Protein AF-A0A956SH27-F1 (afdb_monomer_lite)

Sequence (81 aa):
LAGRTYEFADIVRVASEVSGTDQSAFLSEFVDGTGFLDAAPYFESAGLQLDSFADEFYVSDAPNAGTEQAAIREAIFGKDR

pLDDT: mean 89.54, std 8.46, range [53.81, 98.0]

Radius of gyration: 16.16 Å; chains: 1; bounding box: 31×37×34 Å

Secondary structure (DSSP, 8-state):
-PPPP--HHHHHHHHHHHHTS--HHHHHHHTSS------HHHHHHTTEEEEEETTEEEEEE-TT--HHHHHHHHHHH-TT-

Foldseek 3Di:
DDDDDDDPVNVQVVVCVVVVHRCVVVCVPDPVHPHDDPCAVVQVQLQWGFDDDPHDTDIDGNPPDDPNSPVSVCVVPNDPD

Structure (mmCIF, N/CA/C/O backbone):
data_AF-A0A956SH27-F1
#
_entry.id   AF-A0A956SH27-F1
#
loop_
_atom_site.group_PDB
_atom_site.id
_atom_site.type_symbol
_atom_site.label_atom_id
_atom_site.label_alt_id
_atom_site.label_comp_id
_atom_site.label_asym_id
_atom_site.label_entity_id
_atom_site.label_seq_id
_atom_site.pdbx_PDB_ins_code
_atom_site.Cartn_x
_atom_site.Cartn_y
_atom_site.Cartn_z
_atom_site.occupancy
_atom_site.B_iso_or_equiv
_atom_site.auth_seq_id
_atom_site.auth_comp_id
_atom_site.auth_asym_id
_atom_site.auth_atom_id
_atom_site.pdbx_PDB_model_num
ATOM 1 N N . LEU A 1 1 ? 14.264 -29.134 -4.424 1.00 53.81 1 LEU A N 1
ATOM 2 C CA . LEU A 1 1 ? 13.063 -28.578 -5.085 1.00 53.81 1 LEU A CA 1
ATOM 3 C C . LEU A 1 1 ? 13.548 -27.464 -5.995 1.00 53.81 1 LEU A C 1
ATOM 5 O O . LEU A 1 1 ? 14.211 -26.569 -5.491 1.00 53.81 1 LEU A O 1
ATOM 9 N N . ALA A 1 2 ? 13.327 -27.553 -7.305 1.00 74.25 2 ALA A N 1
ATOM 10 C CA . ALA A 1 2 ? 13.582 -26.404 -8.171 1.00 74.25 2 ALA A CA 1
ATOM 11 C C . ALA A 1 2 ? 12.546 -25.322 -7.824 1.00 74.25 2 ALA A C 1
ATOM 13 O O . ALA A 1 2 ? 11.356 -25.631 -7.731 1.00 74.25 2 ALA A O 1
ATOM 14 N N . GLY A 1 3 ? 13.001 -24.100 -7.544 1.00 84.56 3 GLY A N 1
ATOM 15 C CA . GLY A 1 3 ? 12.111 -22.962 -7.312 1.00 84.56 3 GLY A CA 1
ATOM 16 C C . GLY A 1 3 ? 11.317 -22.626 -8.575 1.00 84.56 3 GLY A C 1
ATOM 17 O O . GLY A 1 3 ? 11.742 -22.958 -9.682 1.00 84.56 3 GLY A O 1
ATOM 18 N N . ARG A 1 4 ? 10.155 -21.986 -8.415 1.00 88.88 4 ARG A N 1
ATOM 19 C CA . ARG A 1 4 ? 9.444 -21.371 -9.542 1.00 88.88 4 ARG A CA 1
ATOM 20 C C . ARG A 1 4 ? 9.934 -19.938 -9.706 1.00 88.88 4 ARG A C 1
ATOM 22 O O . ARG A 1 4 ? 10.041 -19.226 -8.711 1.00 88.88 4 ARG A O 1
ATOM 29 N N . THR A 1 5 ? 10.205 -19.546 -10.944 1.00 92.8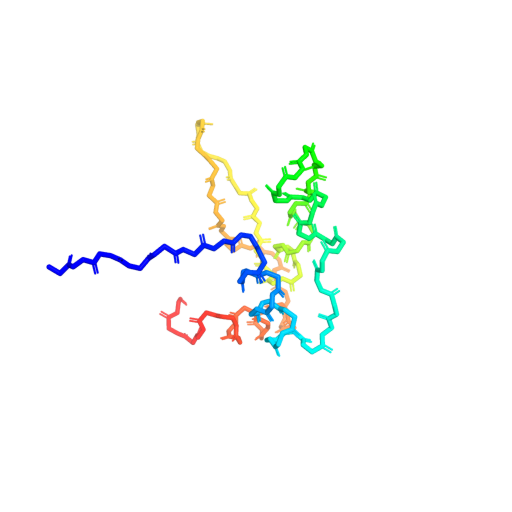8 5 THR A N 1
ATOM 30 C CA . THR A 1 5 ? 10.453 -18.152 -11.320 1.00 92.88 5 THR A CA 1
ATOM 31 C C . T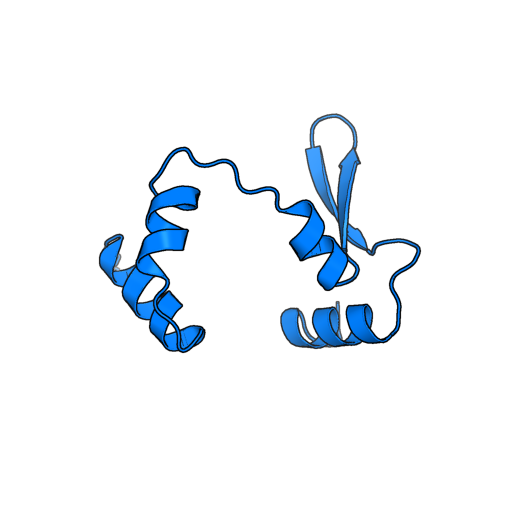HR A 1 5 ? 9.121 -17.501 -11.674 1.00 92.88 5 THR A C 1
ATOM 33 O O . THR A 1 5 ? 8.287 -18.142 -12.313 1.00 92.88 5 THR A O 1
ATOM 36 N N . TYR A 1 6 ? 8.936 -16.257 -11.244 1.00 93.31 6 TYR A N 1
ATOM 37 C CA . TYR A 1 6 ? 7.777 -15.429 -11.565 1.00 93.31 6 TYR A CA 1
ATOM 38 C C . TYR A 1 6 ? 8.256 -14.140 -12.218 1.00 93.31 6 TYR A C 1
ATOM 40 O O . TYR A 1 6 ? 9.312 -13.623 -11.849 1.00 93.31 6 TYR A O 1
ATOM 48 N N . GLU A 1 7 ? 7.466 -13.630 -13.154 1.00 95.25 7 GLU A N 1
ATOM 49 C CA . GLU A 1 7 ? 7.743 -12.381 -13.862 1.00 95.25 7 GLU A CA 1
ATOM 50 C C . GLU A 1 7 ? 6.844 -11.252 -13.337 1.00 95.25 7 GLU A C 1
ATOM 52 O O . GLU A 1 7 ? 5.809 -11.492 -12.711 1.00 95.25 7 GLU A O 1
ATOM 57 N N . PHE A 1 8 ? 7.180 -9.997 -13.646 1.00 95.25 8 PHE A N 1
ATOM 58 C CA . PHE A 1 8 ? 6.344 -8.846 -13.276 1.00 95.25 8 PHE A CA 1
ATOM 59 C C . PHE A 1 8 ? 4.893 -8.980 -13.779 1.00 95.25 8 PHE A C 1
ATOM 61 O O . PHE A 1 8 ? 3.940 -8.649 -13.073 1.00 95.25 8 PHE A O 1
ATOM 68 N N . ALA A 1 9 ? 4.706 -9.565 -14.966 1.00 96.31 9 ALA A N 1
ATOM 69 C CA . ALA A 1 9 ? 3.384 -9.847 -15.521 1.00 96.31 9 ALA A CA 1
ATOM 70 C C . ALA A 1 9 ? 2.547 -10.804 -14.648 1.00 96.31 9 ALA A C 1
ATOM 72 O O . ALA A 1 9 ? 1.322 -10.672 -14.602 1.00 96.31 9 ALA A O 1
ATOM 73 N N . ASP A 1 10 ? 3.179 -11.737 -13.923 1.00 96.69 10 ASP A N 1
ATOM 74 C CA . ASP A 1 10 ? 2.473 -12.606 -12.977 1.00 96.69 10 ASP A CA 1
ATOM 75 C C . ASP A 1 10 ? 1.947 -11.812 -11.781 1.00 96.69 10 ASP A C 1
ATOM 77 O O . ASP A 1 10 ? 0.817 -12.042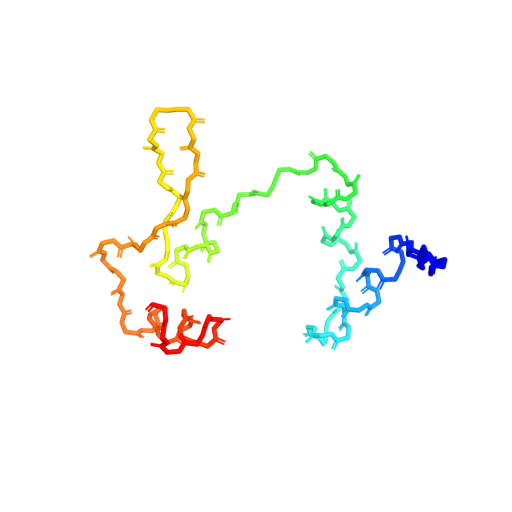 -11.344 1.00 96.69 10 ASP A O 1
ATOM 81 N N . ILE A 1 11 ? 2.735 -10.852 -11.287 1.00 95.38 11 ILE A N 1
ATOM 82 C CA . ILE A 1 11 ? 2.351 -9.968 -10.179 1.00 95.38 11 ILE A CA 1
ATOM 83 C C . ILE A 1 11 ? 1.161 -9.102 -10.595 1.00 95.38 11 ILE A C 1
ATOM 85 O O . ILE A 1 11 ? 0.157 -9.077 -9.886 1.00 95.38 11 ILE A O 1
ATOM 89 N N . VAL A 1 12 ? 1.226 -8.459 -11.768 1.00 97.88 12 VAL A N 1
ATOM 90 C CA . VAL A 1 12 ? 0.122 -7.638 -12.300 1.00 97.88 12 VAL A CA 1
ATOM 91 C C . VAL A 1 12 ? -1.157 -8.457 -12.444 1.00 97.88 12 VAL A C 1
ATOM 93 O O . VAL A 1 12 ? -2.226 -8.008 -12.023 1.00 97.88 12 VAL A O 1
ATOM 96 N N . ARG A 1 13 ? -1.055 -9.672 -12.999 1.00 97.75 13 ARG A N 1
ATOM 97 C CA . ARG A 1 13 ? -2.205 -10.565 -13.173 1.00 97.75 13 ARG A CA 1
ATOM 98 C C . ARG A 1 13 ? -2.856 -10.901 -11.833 1.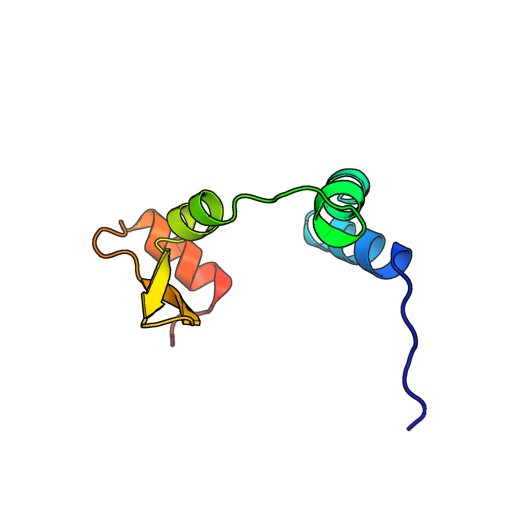00 97.75 13 ARG A C 1
ATOM 100 O O . ARG A 1 13 ? -4.062 -10.729 -11.693 1.00 97.75 13 ARG A O 1
ATOM 107 N N . VAL A 1 14 ? -2.071 -11.365 -10.860 1.00 97.06 14 VAL A N 1
ATOM 108 C CA . VAL A 1 14 ? -2.594 -11.770 -9.545 1.00 97.06 14 VAL A CA 1
ATOM 109 C C . VAL A 1 14 ? -3.160 -10.573 -8.784 1.00 97.06 14 VAL A C 1
ATOM 111 O O . VAL A 1 14 ? -4.255 -10.667 -8.240 1.00 97.06 14 VAL A O 1
ATOM 114 N N . ALA A 1 15 ? -2.465 -9.434 -8.777 1.00 96.69 15 ALA A N 1
ATOM 115 C CA . ALA A 1 15 ? -2.939 -8.230 -8.100 1.00 96.69 15 ALA A CA 1
ATOM 116 C C . ALA A 1 15 ? -4.269 -7.733 -8.684 1.00 96.69 15 ALA A C 1
ATOM 118 O O . ALA A 1 15 ? -5.169 -7.367 -7.929 1.00 96.69 15 ALA A O 1
ATOM 119 N N . SER A 1 16 ? -4.413 -7.778 -10.012 1.00 98.00 16 SER A N 1
ATOM 120 C CA . SER A 1 16 ? -5.649 -7.366 -10.684 1.00 98.00 16 SER A CA 1
ATOM 121 C C . SER A 1 16 ? -6.807 -8.337 -10.438 1.00 98.00 16 SER A C 1
ATOM 123 O O . SER A 1 16 ? -7.953 -7.915 -10.306 1.00 98.00 16 SER A O 1
ATOM 125 N N . GLU A 1 17 ? -6.517 -9.637 -10.335 1.00 97.94 17 GLU A N 1
ATOM 126 C CA . GLU A 1 17 ? -7.506 -10.663 -9.981 1.00 97.94 17 GLU A CA 1
ATOM 127 C C . GLU A 1 17 ? -8.009 -10.490 -8.541 1.00 97.94 17 GLU A C 1
ATOM 129 O O . GLU A 1 17 ? -9.212 -10.546 -8.297 1.00 97.94 17 GLU A O 1
ATOM 134 N N . VAL A 1 18 ? -7.102 -10.224 -7.598 1.00 95.56 18 VAL A N 1
ATOM 135 C CA . VAL A 1 18 ? -7.443 -10.035 -6.180 1.00 95.56 18 VAL A CA 1
ATOM 136 C C . VAL A 1 18 ? -8.222 -8.740 -5.952 1.00 95.56 18 VAL A C 1
ATOM 138 O O . VAL A 1 18 ? -9.179 -8.734 -5.180 1.00 95.56 18 VAL A O 1
ATOM 141 N N . SER A 1 19 ? -7.832 -7.645 -6.607 1.00 94.62 19 SER A N 1
ATOM 142 C CA . SER A 1 19 ? -8.485 -6.343 -6.420 1.00 94.62 19 SER A CA 1
ATOM 143 C C . SER A 1 19 ? -9.742 -6.157 -7.277 1.00 94.62 19 SER A C 1
ATOM 145 O O . SER A 1 19 ? -10.517 -5.234 -7.031 1.00 94.62 19 SER A O 1
ATOM 147 N N . GLY A 1 20 ? -9.935 -6.984 -8.310 1.00 97.19 20 GLY A N 1
ATOM 148 C CA . GLY A 1 20 ? -11.007 -6.824 -9.294 1.00 97.19 20 GLY A CA 1
ATOM 149 C C . GLY A 1 20 ? -10.836 -5.613 -10.222 1.00 97.19 20 GLY A C 1
ATOM 150 O O . GLY A 1 20 ? -11.790 -5.222 -10.894 1.00 97.19 20 GLY A O 1
ATOM 151 N N . THR A 1 21 ? -9.649 -4.999 -10.263 1.00 97.50 21 THR A N 1
ATOM 152 C CA . THR A 1 21 ? -9.341 -3.807 -11.076 1.00 97.50 21 THR A CA 1
ATOM 153 C C . THR A 1 21 ? -7.954 -3.922 -11.703 1.00 97.50 21 THR A C 1
ATOM 155 O O . THR A 1 21 ? -7.091 -4.593 -11.154 1.00 97.50 21 THR A O 1
ATOM 158 N N . ASP A 1 22 ? -7.712 -3.272 -12.844 1.00 97.50 22 ASP A N 1
ATOM 159 C CA . ASP A 1 22 ? -6.394 -3.305 -13.494 1.00 97.50 22 ASP A CA 1
ATOM 160 C C . ASP A 1 22 ? -5.338 -2.569 -12.654 1.00 97.50 22 ASP A C 1
ATOM 162 O O . ASP A 1 22 ? -5.438 -1.364 -12.421 1.00 97.50 22 ASP A O 1
ATOM 166 N N . GLN A 1 23 ? -4.324 -3.310 -12.201 1.00 97.94 23 GLN A N 1
ATOM 167 C CA . GLN A 1 23 ? -3.229 -2.807 -11.365 1.00 97.94 23 GLN A CA 1
ATOM 168 C C . GLN A 1 23 ? -1.956 -2.480 -12.157 1.00 97.94 23 GLN A C 1
ATOM 170 O O . GLN A 1 23 ? -0.953 -2.085 -11.559 1.00 97.94 23 GLN A O 1
ATOM 175 N N . SER A 1 24 ? -1.957 -2.648 -13.483 1.00 97.50 24 SER A N 1
ATOM 176 C CA . SER A 1 24 ? -0.758 -2.491 -14.316 1.00 97.50 24 SER A CA 1
ATOM 177 C C . SER A 1 24 ? -0.093 -1.119 -14.160 1.00 97.50 24 SER A C 1
ATOM 179 O O . SER A 1 24 ? 1.113 -1.051 -13.925 1.00 97.50 24 SER A O 1
ATOM 181 N N . ALA A 1 25 ? -0.877 -0.039 -14.219 1.00 96.81 25 ALA A N 1
ATOM 182 C CA . ALA A 1 25 ? -0.375 1.329 -14.092 1.00 96.81 25 ALA A CA 1
ATOM 183 C C . ALA A 1 25 ? 0.257 1.587 -12.716 1.00 96.81 25 ALA A C 1
ATOM 185 O O . ALA A 1 25 ? 1.395 2.042 -12.638 1.00 96.81 25 ALA A O 1
ATOM 186 N N . PHE A 1 26 ? -0.450 1.226 -11.641 1.00 95.31 26 PHE A N 1
ATOM 187 C CA . PHE A 1 26 ? 0.030 1.404 -10.271 1.00 95.31 26 PHE A CA 1
ATOM 188 C C . PHE A 1 26 ? 1.344 0.649 -10.028 1.00 95.31 26 PHE A C 1
ATOM 190 O O . PHE A 1 26 ? 2.324 1.226 -9.560 1.00 95.31 26 PHE A O 1
ATOM 197 N N . LEU A 1 27 ? 1.391 -0.638 -10.384 1.00 96.31 27 LEU A N 1
ATOM 198 C CA . LEU A 1 27 ? 2.576 -1.467 -10.156 1.00 96.31 27 LEU A CA 1
ATOM 199 C C . LEU A 1 27 ? 3.758 -1.024 -11.026 1.00 96.31 27 LEU A C 1
ATOM 201 O O . LEU A 1 27 ? 4.902 -1.065 -10.575 1.00 96.31 27 LEU A O 1
ATOM 205 N N . SER A 1 28 ? 3.499 -0.578 -12.257 1.00 96.56 28 SER A N 1
ATOM 206 C CA . SER A 1 28 ? 4.553 -0.066 -13.134 1.00 96.56 28 SER A CA 1
ATOM 207 C C . SER A 1 28 ? 5.154 1.236 -12.608 1.00 96.56 28 SER A C 1
ATOM 209 O O . SER A 1 28 ? 6.342 1.466 -12.805 1.00 96.56 28 SER A O 1
ATOM 211 N N . GLU A 1 29 ? 4.360 2.093 -11.968 1.00 96.44 29 GLU A N 1
ATOM 212 C CA . GLU A 1 29 ? 4.827 3.385 -11.462 1.00 96.44 29 GLU A CA 1
ATOM 213 C C . GLU A 1 29 ? 5.587 3.249 -10.136 1.00 96.44 29 GLU A C 1
ATOM 215 O O . GLU A 1 29 ? 6.681 3.801 -9.994 1.00 96.44 29 GLU A O 1
ATOM 220 N N . PHE A 1 30 ? 5.027 2.497 -9.184 1.00 94.75 30 PHE A N 1
ATOM 221 C CA . PHE A 1 30 ? 5.488 2.496 -7.791 1.00 94.75 30 PHE A CA 1
ATOM 222 C C . PHE A 1 30 ? 6.295 1.260 -7.374 1.00 94.75 30 PHE A C 1
ATOM 224 O O . PHE A 1 30 ? 6.883 1.276 -6.295 1.00 94.75 30 PHE A O 1
ATOM 231 N N . VAL A 1 31 ? 6.315 0.185 -8.175 1.00 91.06 31 VAL A N 1
ATOM 232 C CA . VAL A 1 31 ? 7.049 -1.054 -7.841 1.00 91.06 31 VAL A CA 1
ATOM 233 C C . VAL A 1 31 ? 8.205 -1.312 -8.801 1.00 91.06 31 VAL A C 1
ATOM 235 O O . VAL A 1 31 ? 9.333 -1.480 -8.349 1.00 91.06 31 VAL A O 1
ATOM 238 N N . ASP A 1 32 ? 7.938 -1.354 -10.108 1.00 92.94 32 ASP A N 1
ATOM 239 C CA . ASP A 1 32 ? 8.994 -1.512 -11.128 1.00 92.94 32 ASP A CA 1
ATOM 240 C C . ASP A 1 32 ? 9.650 -0.165 -11.489 1.00 92.94 32 ASP A C 1
ATOM 242 O O . ASP A 1 32 ? 10.810 -0.092 -11.893 1.00 92.94 32 ASP A O 1
ATOM 246 N N . GLY A 1 33 ? 8.896 0.921 -11.317 1.00 91.69 33 GLY A N 1
ATOM 247 C CA . GLY A 1 33 ? 9.339 2.285 -11.557 1.00 91.69 33 GLY A CA 1
ATOM 248 C C . GLY A 1 33 ? 10.063 2.923 -10.371 1.00 91.69 33 GLY A C 1
ATOM 249 O O . GLY A 1 33 ? 10.347 2.311 -9.346 1.00 91.69 33 GLY A O 1
ATOM 250 N N . THR A 1 34 ? 10.356 4.214 -10.519 1.00 93.69 34 THR A N 1
ATOM 251 C CA . THR A 1 34 ? 10.994 5.043 -9.481 1.00 93.69 34 THR A CA 1
ATOM 252 C C . THR A 1 34 ? 10.009 6.007 -8.819 1.00 93.69 34 THR A C 1
ATOM 254 O O . THR A 1 34 ? 10.429 7.014 -8.244 1.00 93.69 34 THR A O 1
ATOM 257 N N . GLY A 1 35 ? 8.703 5.770 -8.972 1.00 92.88 35 GLY A N 1
ATOM 258 C CA . GLY A 1 35 ? 7.668 6.593 -8.362 1.00 92.88 35 GLY A CA 1
ATOM 259 C C . GLY A 1 35 ? 7.748 6.522 -6.841 1.00 92.88 35 GLY A C 1
ATOM 260 O O . GLY A 1 35 ? 7.930 5.452 -6.263 1.00 92.88 35 GLY A O 1
ATOM 261 N N . PHE A 1 36 ? 7.607 7.668 -6.179 1.00 91.62 36 PHE A N 1
ATOM 262 C CA . PHE A 1 36 ? 7.483 7.699 -4.727 1.00 91.62 36 PHE A CA 1
ATOM 263 C C . PHE A 1 36 ? 6.020 7.487 -4.341 1.00 91.62 36 PHE A C 1
ATOM 265 O O . PHE A 1 36 ? 5.165 8.303 -4.686 1.00 91.62 36 PHE A O 1
ATOM 272 N N . LEU A 1 37 ? 5.747 6.410 -3.608 1.00 89.25 37 LEU A N 1
ATOM 273 C CA . LEU A 1 37 ? 4.453 6.181 -2.980 1.00 89.25 37 LEU A CA 1
ATOM 274 C C . LEU A 1 37 ? 4.497 6.695 -1.542 1.00 89.25 37 LEU A C 1
ATOM 276 O O . LEU A 1 37 ? 5.183 6.119 -0.697 1.00 89.25 37 LEU A O 1
ATOM 280 N N . ASP A 1 38 ? 3.728 7.742 -1.252 1.00 89.44 38 ASP A N 1
ATOM 281 C CA . ASP A 1 38 ? 3.464 8.116 0.134 1.00 89.44 38 ASP A CA 1
ATOM 282 C C . ASP A 1 38 ? 2.525 7.080 0.765 1.00 89.44 38 ASP A C 1
ATOM 284 O O . ASP A 1 38 ? 1.326 7.042 0.484 1.00 89.44 38 ASP A O 1
ATOM 288 N N . ALA A 1 39 ? 3.094 6.197 1.583 1.00 86.81 39 ALA A N 1
ATOM 289 C CA . ALA A 1 39 ? 2.361 5.123 2.239 1.00 86.81 39 ALA A CA 1
ATOM 290 C C . ALA A 1 39 ? 1.576 5.600 3.477 1.00 86.81 39 ALA A C 1
ATOM 292 O O . ALA A 1 39 ? 0.676 4.886 3.930 1.00 86.81 39 ALA A O 1
ATOM 293 N N . ALA A 1 40 ? 1.885 6.783 4.027 1.00 88.38 40 ALA A N 1
ATOM 294 C CA . ALA A 1 40 ? 1.314 7.245 5.293 1.00 88.38 40 ALA A CA 1
ATOM 295 C C . ALA A 1 40 ? -0.227 7.323 5.278 1.00 88.38 40 ALA A C 1
ATOM 297 O O . ALA A 1 40 ? -0.838 6.741 6.177 1.00 88.38 40 ALA A O 1
ATOM 298 N N . PRO A 1 41 ? -0.890 7.882 4.243 1.00 89.88 41 PRO A N 1
ATOM 299 C CA . PRO A 1 41 ? -2.354 7.931 4.196 1.00 89.88 41 PRO A CA 1
ATOM 300 C C . PRO A 1 41 ? -3.011 6.543 4.193 1.00 89.88 41 PRO A C 1
ATOM 302 O O . PRO A 1 41 ? -4.096 6.352 4.745 1.00 89.88 41 PRO A O 1
ATOM 305 N N . TYR A 1 42 ? -2.351 5.548 3.591 1.00 89.12 42 TYR A N 1
ATOM 306 C CA . TYR A 1 42 ? -2.860 4.177 3.554 1.00 89.12 42 TYR A CA 1
ATOM 307 C C . TYR A 1 42 ? -2.767 3.516 4.930 1.00 89.12 42 TYR A C 1
ATOM 309 O O . TYR A 1 42 ? -3.711 2.842 5.344 1.00 89.12 42 TYR A O 1
ATOM 317 N N . PHE A 1 43 ? -1.687 3.757 5.678 1.00 91.12 43 PHE A N 1
ATOM 318 C CA . PHE A 1 43 ? -1.586 3.303 7.065 1.00 91.12 43 PHE A CA 1
ATOM 319 C C . PHE A 1 43 ? -2.630 3.985 7.953 1.00 91.12 43 PHE A C 1
AT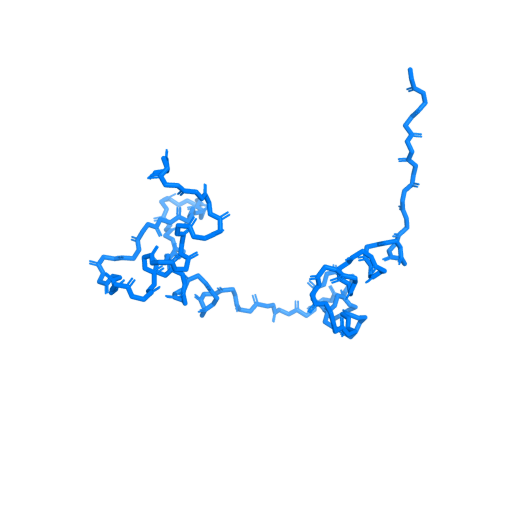OM 321 O O . PHE A 1 43 ? -3.360 3.299 8.671 1.00 91.12 43 PHE A O 1
ATOM 328 N N . GLU A 1 44 ? -2.789 5.302 7.833 1.00 91.62 44 GLU A N 1
ATOM 329 C CA . GLU A 1 44 ? -3.772 6.065 8.610 1.00 91.62 44 GLU A CA 1
ATOM 330 C C . GLU A 1 44 ? -5.210 5.575 8.379 1.00 91.62 44 GLU A C 1
ATOM 332 O O . GLU A 1 44 ? -6.007 5.516 9.323 1.00 91.62 44 GLU A O 1
ATOM 337 N N . SER A 1 45 ? -5.536 5.144 7.154 1.00 92.00 45 SER A N 1
ATOM 338 C CA . SER A 1 45 ? -6.846 4.560 6.824 1.00 92.00 45 SER A CA 1
ATOM 339 C C . SER A 1 45 ? -7.145 3.264 7.593 1.00 92.00 45 SER A C 1
ATOM 341 O O . SER A 1 45 ? -8.301 2.980 7.903 1.00 92.00 45 SER A O 1
ATOM 343 N N . ALA A 1 46 ? -6.105 2.519 7.977 1.00 92.19 46 ALA A N 1
ATOM 344 C CA . ALA A 1 46 ? -6.191 1.327 8.820 1.00 92.19 46 ALA A CA 1
ATOM 345 C C . ALA A 1 46 ? -5.894 1.628 10.304 1.00 92.19 46 ALA A C 1
ATOM 347 O O . ALA A 1 46 ? -5.676 0.712 11.098 1.00 92.19 46 ALA A O 1
ATOM 348 N N . GLY A 1 47 ? -5.846 2.905 10.700 1.00 93.44 47 GLY A N 1
ATOM 349 C CA . GLY A 1 47 ? -5.520 3.297 12.072 1.00 93.44 47 GLY A CA 1
ATOM 350 C C . GLY A 1 47 ? -4.106 2.899 12.476 1.00 93.44 47 GLY A C 1
ATOM 351 O O . GLY A 1 47 ? -3.881 2.541 13.631 1.00 93.44 47 GLY A O 1
ATOM 352 N N . LEU A 1 48 ? -3.189 2.914 11.516 1.00 92.88 48 LEU A N 1
ATOM 353 C CA . LEU A 1 48 ? -1.767 2.675 11.693 1.00 92.88 48 LEU A CA 1
ATOM 354 C C . LEU A 1 48 ? -0.994 3.965 11.425 1.00 92.88 48 LEU A C 1
ATOM 356 O O . LEU A 1 48 ? -1.473 4.861 10.733 1.00 92.88 48 LEU A O 1
ATOM 360 N N . GLN A 1 49 ? 0.219 4.040 11.947 1.00 91.50 49 GLN A N 1
ATOM 361 C CA . GLN A 1 49 ? 1.162 5.109 11.652 1.00 91.50 49 GLN A CA 1
ATOM 362 C C . GLN A 1 49 ? 2.536 4.518 11.343 1.00 91.50 49 GLN A C 1
ATOM 364 O O . GLN A 1 49 ? 2.882 3.430 11.814 1.00 91.50 49 GLN A O 1
ATOM 369 N N . LEU A 1 50 ? 3.315 5.247 10.544 1.00 87.69 50 LEU A N 1
ATOM 370 C CA . LEU A 1 50 ? 4.737 4.979 10.409 1.00 87.69 50 LEU A CA 1
ATOM 371 C C . LEU A 1 50 ? 5.451 5.693 11.555 1.00 87.69 50 LEU A C 1
ATOM 373 O O . LEU A 1 50 ? 5.469 6.920 11.619 1.00 87.69 50 LEU A O 1
ATOM 377 N N . ASP A 1 51 ? 6.000 4.911 12.466 1.00 84.06 51 ASP A N 1
ATOM 378 C CA . ASP A 1 51 ? 6.747 5.388 13.617 1.00 84.06 51 ASP A CA 1
ATOM 379 C C . ASP A 1 51 ? 8.241 5.145 13.371 1.00 84.06 51 ASP A C 1
ATOM 381 O O . ASP A 1 51 ? 8.626 4.289 12.564 1.00 84.06 51 ASP A O 1
ATOM 385 N N . SER A 1 52 ? 9.095 5.926 14.022 1.00 81.00 52 SER A N 1
ATOM 386 C CA . SER A 1 52 ? 10.540 5.793 13.890 1.00 81.00 52 SER A CA 1
ATOM 387 C C . SER A 1 52 ? 11.203 5.713 15.253 1.00 81.00 52 SER A C 1
ATOM 389 O O . SER A 1 52 ? 10.913 6.468 16.182 1.00 81.00 52 SER A O 1
ATOM 391 N N . PHE A 1 53 ? 12.117 4.758 15.382 1.00 73.19 53 PHE A N 1
ATOM 392 C CA . PHE A 1 53 ? 12.945 4.609 16.566 1.00 73.19 53 PHE A CA 1
ATOM 393 C C . PHE A 1 53 ? 14.392 4.477 16.112 1.00 73.19 53 PHE A C 1
ATOM 395 O O . PHE A 1 53 ? 14.754 3.531 15.416 1.00 73.19 53 PHE A O 1
ATOM 402 N N . ALA A 1 54 ? 15.212 5.457 16.496 1.00 81.94 54 ALA A N 1
ATOM 403 C CA . ALA A 1 54 ? 16.535 5.671 15.913 1.00 81.94 54 ALA A CA 1
ATOM 404 C C . ALA A 1 54 ? 16.455 5.791 14.375 1.00 81.94 54 ALA A C 1
ATOM 406 O O . ALA A 1 54 ? 15.824 6.726 13.887 1.00 81.94 54 ALA A O 1
ATOM 407 N N . ASP A 1 55 ? 17.059 4.852 13.641 1.00 79.06 55 ASP A N 1
ATOM 408 C CA . ASP A 1 55 ? 17.118 4.830 12.171 1.00 79.06 55 ASP A CA 1
ATOM 409 C C . ASP A 1 55 ? 16.187 3.768 11.548 1.00 79.06 55 ASP A C 1
ATOM 411 O O . ASP A 1 55 ? 16.228 3.529 10.339 1.00 79.06 55 ASP A O 1
ATOM 415 N N . GLU A 1 56 ? 15.351 3.111 12.359 1.00 79.94 56 GLU A N 1
ATOM 416 C CA . GLU A 1 56 ? 14.403 2.092 11.903 1.00 79.94 56 GLU A CA 1
ATOM 417 C C . GLU A 1 56 ? 12.977 2.648 11.860 1.00 79.94 56 GLU A C 1
ATOM 419 O O . GLU A 1 56 ? 12.498 3.267 12.813 1.00 79.94 56 GLU A O 1
ATOM 424 N N . PHE A 1 57 ? 12.286 2.389 10.748 1.00 82.50 57 PHE A N 1
ATOM 425 C CA . PHE A 1 57 ? 10.864 2.672 10.590 1.00 82.50 57 PHE A CA 1
ATOM 426 C C . PHE A 1 57 ? 10.054 1.412 10.876 1.00 82.50 57 PHE A C 1
ATOM 428 O O . PHE A 1 57 ? 10.342 0.342 10.335 1.00 82.50 57 PHE A O 1
ATOM 435 N N . TYR A 1 58 ? 9.016 1.545 11.690 1.00 87.06 58 TYR A N 1
ATOM 436 C CA . TYR A 1 58 ? 8.088 0.467 12.002 1.00 87.06 58 TYR A CA 1
ATOM 437 C C . TYR A 1 58 ? 6.650 0.956 11.881 1.00 87.06 58 TYR A C 1
ATOM 439 O O . TYR A 1 58 ? 6.356 2.144 11.959 1.00 87.06 58 TYR A O 1
ATOM 447 N N . VAL A 1 59 ? 5.741 0.015 11.655 1.00 88.62 59 VAL A N 1
ATOM 448 C CA . VAL A 1 59 ? 4.309 0.296 11.607 1.00 88.62 59 VAL A CA 1
ATOM 449 C C . VAL A 1 59 ? 3.735 0.018 12.992 1.00 88.62 59 VAL A C 1
ATOM 451 O O . VAL A 1 59 ? 3.893 -1.092 13.506 1.00 88.62 59 VAL A O 1
ATOM 454 N N . SER A 1 60 ? 3.096 1.016 13.598 1.00 89.50 60 SER A N 1
ATOM 455 C CA . SER A 1 60 ? 2.461 0.921 14.918 1.00 89.50 60 SER A CA 1
ATOM 456 C C . SER A 1 60 ? 1.007 1.392 14.867 1.00 89.50 60 SER A C 1
ATOM 458 O O . SER A 1 60 ? 0.558 1.948 13.864 1.00 89.50 60 SER A O 1
ATOM 460 N N . ASP A 1 61 ? 0.248 1.140 15.933 1.00 89.88 61 ASP A N 1
ATOM 461 C CA . ASP A 1 61 ? -1.119 1.646 16.043 1.00 89.88 61 ASP A CA 1
ATOM 462 C C . ASP A 1 61 ? -1.125 3.174 16.153 1.00 89.88 61 ASP A C 1
ATOM 464 O O . ASP A 1 61 ? -0.405 3.764 16.962 1.00 89.88 61 ASP A O 1
ATOM 468 N N . ALA A 1 62 ? -1.990 3.820 15.372 1.00 90.56 62 ALA A N 1
ATOM 469 C CA . ALA A 1 62 ? -2.218 5.248 15.506 1.00 90.56 62 ALA A CA 1
ATOM 470 C C . ALA A 1 62 ? -2.925 5.531 16.849 1.00 90.56 62 ALA A C 1
ATOM 472 O O . ALA A 1 62 ? -3.958 4.916 17.141 1.00 90.56 62 ALA A O 1
ATOM 473 N N . PRO A 1 63 ? -2.450 6.502 17.653 1.00 85.50 63 PRO A N 1
ATOM 474 C CA . PRO A 1 63 ? -2.951 6.738 19.012 1.00 85.50 63 PRO A CA 1
ATOM 475 C C . PRO A 1 63 ? -4.423 7.170 19.067 1.00 85.50 63 PRO A C 1
ATOM 477 O O . PRO A 1 63 ? -5.062 7.052 20.108 1.00 85.50 63 PRO A O 1
ATOM 480 N N . ASN A 1 64 ? -4.966 7.656 17.946 1.00 87.06 64 ASN A N 1
ATOM 481 C CA . ASN A 1 64 ? -6.331 8.167 17.830 1.00 87.06 64 ASN A CA 1
ATOM 482 C C . ASN A 1 64 ? -7.173 7.380 16.808 1.00 87.06 64 ASN A C 1
ATOM 484 O O . ASN A 1 64 ? -8.100 7.943 16.226 1.00 87.06 64 ASN A O 1
ATOM 488 N N . ALA A 1 65 ? -6.845 6.108 16.550 1.00 88.75 65 ALA A N 1
ATOM 489 C CA . ALA A 1 65 ? -7.619 5.272 15.634 1.00 88.75 65 ALA A CA 1
ATOM 490 C C . ALA A 1 65 ? -9.075 5.107 16.117 1.00 88.75 65 ALA A C 1
ATOM 492 O O . ALA A 1 65 ? -9.337 4.648 17.230 1.00 88.75 65 ALA A O 1
ATOM 493 N N . GLY A 1 66 ? -10.027 5.479 15.265 1.00 91.19 66 GLY A N 1
ATOM 494 C CA . GLY A 1 66 ? -11.457 5.295 15.473 1.00 91.19 66 GLY A CA 1
ATOM 495 C C . GLY A 1 66 ? -11.932 3.868 15.191 1.00 91.19 66 GLY A C 1
ATOM 496 O O . GLY A 1 66 ? -11.184 2.992 14.755 1.00 91.19 66 GLY A O 1
ATOM 497 N N . THR A 1 67 ? -13.225 3.631 15.414 1.00 91.75 67 THR A N 1
ATOM 498 C CA . THR A 1 67 ? -13.860 2.312 15.248 1.00 91.75 67 THR A CA 1
ATOM 499 C C . THR A 1 67 ? -13.804 1.783 13.815 1.00 91.75 67 THR A C 1
ATOM 501 O O . THR A 1 67 ? -13.625 0.585 13.619 1.00 91.75 67 THR A O 1
ATOM 504 N N . GLU A 1 68 ? -13.933 2.655 12.814 1.00 92.75 68 GLU A N 1
ATOM 505 C CA . GLU A 1 68 ? -13.850 2.285 11.395 1.00 92.75 68 GLU A CA 1
ATOM 506 C C . GLU A 1 68 ? -12.446 1.798 11.017 1.00 92.75 68 GLU A C 1
ATOM 508 O O . GLU A 1 68 ? -12.285 0.728 10.434 1.00 92.75 68 GLU A O 1
ATOM 513 N N . GLN A 1 69 ? -11.422 2.535 11.443 1.00 94.19 69 GLN A N 1
ATOM 514 C CA . GLN A 1 69 ? -10.019 2.185 11.234 1.00 94.19 69 GLN A CA 1
ATOM 515 C C . GLN A 1 69 ? -9.655 0.863 11.922 1.00 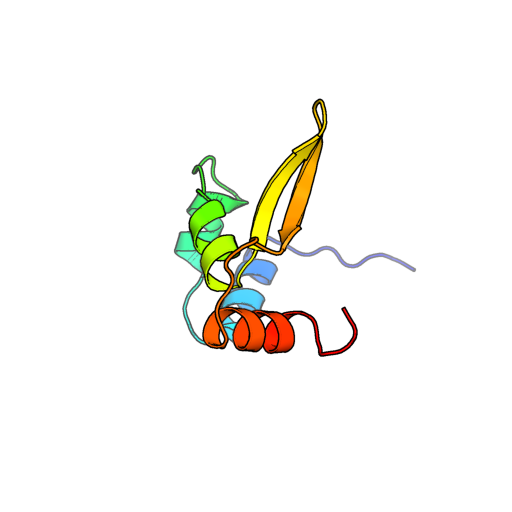94.19 69 GLN A C 1
ATOM 517 O O . GLN A 1 69 ? -8.984 0.021 11.329 1.00 94.19 69 GLN A O 1
ATOM 522 N N . ALA A 1 70 ? -10.153 0.638 13.143 1.00 88.19 70 ALA A N 1
ATOM 523 C CA . ALA A 1 70 ? -9.973 -0.629 13.849 1.00 88.19 70 ALA A CA 1
ATOM 524 C C . ALA A 1 70 ? -10.625 -1.811 13.108 1.00 88.19 70 ALA A C 1
ATOM 526 O O . ALA A 1 70 ? -10.017 -2.875 13.009 1.00 88.19 70 ALA A O 1
ATOM 527 N N . ALA A 1 71 ? -11.822 -1.622 12.541 1.00 90.56 71 ALA A N 1
ATOM 528 C CA . ALA A 1 71 ? -12.496 -2.653 11.752 1.00 90.56 71 ALA A CA 1
ATOM 529 C C . ALA A 1 71 ? -11.733 -2.983 10.456 1.00 90.56 71 ALA A C 1
ATOM 531 O O . ALA A 1 71 ? -11.601 -4.154 10.101 1.00 90.56 71 ALA A O 1
ATOM 532 N N . ILE A 1 72 ? -11.187 -1.970 9.773 1.00 91.31 72 ILE A N 1
ATOM 533 C CA . ILE A 1 72 ? -10.322 -2.162 8.598 1.00 91.31 72 ILE A CA 1
ATOM 534 C C . ILE A 1 72 ? -9.065 -2.945 8.991 1.00 91.31 72 ILE A C 1
ATOM 536 O O . ILE A 1 72 ? -8.707 -3.918 8.327 1.00 91.31 72 ILE A O 1
ATOM 540 N N . ARG A 1 73 ? -8.419 -2.574 10.100 1.00 90.25 73 ARG A N 1
ATOM 541 C CA . ARG A 1 73 ? -7.235 -3.276 10.607 1.00 90.25 73 ARG A CA 1
ATOM 542 C C . ARG A 1 73 ? -7.525 -4.742 10.930 1.00 90.25 73 ARG A C 1
ATOM 544 O O . ARG A 1 73 ? -6.754 -5.607 10.517 1.00 90.25 73 ARG A O 1
ATOM 551 N N . GLU A 1 74 ? -8.637 -5.028 11.609 1.00 90.31 74 GLU A N 1
ATOM 552 C CA . GLU A 1 74 ? -9.084 -6.398 11.905 1.00 90.31 74 GLU A CA 1
ATOM 553 C C . GLU A 1 74 ? -9.356 -7.189 10.617 1.00 90.31 74 GLU A C 1
ATOM 555 O O . GLU A 1 74 ? -8.977 -8.355 10.520 1.00 90.31 74 GLU A O 1
ATOM 560 N N . ALA A 1 75 ? -9.943 -6.562 9.594 1.00 88.56 75 ALA A N 1
ATOM 561 C CA . ALA A 1 75 ? -10.170 -7.211 8.304 1.00 88.56 75 ALA A CA 1
ATOM 562 C C . ALA A 1 75 ? -8.860 -7.563 7.569 1.00 88.56 75 ALA A C 1
ATOM 564 O O . ALA A 1 75 ? -8.816 -8.566 6.857 1.00 88.56 75 ALA A O 1
ATOM 565 N N . ILE A 1 76 ? -7.798 -6.766 7.746 1.00 85.56 76 ILE A N 1
ATOM 566 C CA . ILE A 1 76 ? -6.489 -6.983 7.109 1.00 85.56 76 ILE A CA 1
ATOM 567 C C . ILE A 1 76 ? -5.649 -8.019 7.873 1.00 85.56 76 ILE A C 1
ATOM 569 O O . ILE A 1 76 ? -5.030 -8.882 7.251 1.00 85.56 76 ILE A O 1
ATOM 573 N N . PHE A 1 77 ? -5.596 -7.939 9.207 1.00 87.12 77 PHE A N 1
ATOM 574 C CA . PHE A 1 77 ? -4.662 -8.735 10.019 1.00 87.12 77 PHE A CA 1
ATOM 575 C C . PHE A 1 77 ? -5.307 -9.832 10.870 1.00 87.12 77 PHE A C 1
ATOM 577 O O . PHE A 1 77 ? -4.589 -10.658 11.435 1.00 87.12 77 PHE A O 1
ATOM 584 N N . GLY A 1 78 ? -6.635 -9.867 10.955 1.00 84.69 78 GLY A N 1
ATOM 585 C CA . GLY A 1 78 ? -7.364 -10.715 11.890 1.00 84.69 78 GLY A CA 1
ATOM 586 C C . GLY A 1 78 ? -7.463 -10.109 13.293 1.00 84.69 78 GLY A C 1
ATOM 587 O O . GLY A 1 78 ? -6.895 -9.062 13.595 1.00 84.69 78 GLY A O 1
ATOM 588 N N . LYS A 1 79 ? -8.220 -10.791 14.156 1.00 73.06 79 LYS A N 1
ATOM 589 C CA . LYS A 1 79 ? -8.625 -10.310 15.487 1.00 73.06 79 LYS A CA 1
ATOM 590 C C . LYS A 1 79 ? -7.558 -10.456 16.581 1.00 73.06 79 LYS A C 1
ATOM 592 O O . LYS A 1 79 ? -7.674 -9.818 17.619 1.00 73.06 79 LYS A O 1
ATOM 597 N N . ASP A 1 80 ? -6.543 -11.285 16.340 1.00 64.31 80 ASP A N 1
ATOM 598 C CA . ASP A 1 80 ? -5.542 -11.695 17.339 1.00 64.31 80 ASP A CA 1
ATOM 599 C C . ASP A 1 80 ? -4.177 -11.006 17.151 1.00 64.31 80 ASP A C 1
ATOM 601 O O . ASP A 1 80 ? -3.148 -11.533 17.582 1.00 64.31 80 ASP A O 1
ATOM 605 N N . ARG A 1 81 ? -4.157 -9.854 16.473 1.00 55.12 81 ARG A N 1
ATOM 606 C CA . ARG A 1 81 ? -3.011 -8.941 16.514 1.00 55.12 81 ARG A CA 1
ATOM 607 C C . ARG A 1 81 ? -3.089 -8.009 17.710 1.00 55.12 81 ARG A C 1
ATOM 609 O O . ARG A 1 81 ? -4.197 -7.505 17.986 1.00 55.12 81 ARG A O 1
#

Organism: Eiseniibacteriota bacterium (NCBI:txid2212470)